Protein AF-A0A955FQ27-F1 (afdb_monomer_lite)

Radius of gyration: 17.93 Å; chains: 1; bounding box: 36×25×46 Å

Structure (mmCIF, N/CA/C/O backbone):
data_AF-A0A955FQ27-F1
#
_entry.id   AF-A0A955FQ27-F1
#
loop_
_atom_site.group_PDB
_atom_site.id
_atom_site.type_symbol
_atom_site.label_atom_id
_atom_site.label_alt_id
_atom_site.label_comp_id
_atom_site.label_asym_id
_atom_site.label_entity_id
_atom_site.label_seq_id
_atom_site.pdbx_PDB_ins_code
_atom_site.Cartn_x
_atom_site.Cartn_y
_atom_site.Cartn_z
_atom_site.occupancy
_atom_site.B_iso_or_equiv
_atom_site.auth_seq_id
_atom_site.auth_comp_id
_atom_site.auth_asym_id
_atom_site.auth_atom_id
_atom_site.pdbx_PDB_model_num
ATOM 1 N N . LEU A 1 1 ? 17.795 10.467 4.605 1.00 67.69 1 LEU A N 1
ATOM 2 C CA . LEU A 1 1 ? 18.133 9.054 4.314 1.00 67.69 1 LEU A CA 1
ATOM 3 C C . LEU A 1 1 ? 16.962 8.425 3.567 1.00 67.69 1 LEU A C 1
ATOM 5 O O . LEU A 1 1 ? 15.853 8.922 3.755 1.00 67.69 1 LEU A O 1
ATOM 9 N N . PRO A 1 2 ? 17.193 7.398 2.728 1.00 88.25 2 PRO A N 1
ATOM 10 C CA . PRO A 1 2 ? 16.129 6.516 2.234 1.00 88.25 2 PRO A CA 1
ATOM 11 C C . PRO A 1 2 ? 15.326 5.908 3.404 1.00 88.25 2 PRO A C 1
ATOM 13 O O . PRO A 1 2 ? 15.835 5.874 4.526 1.00 88.25 2 PRO A O 1
ATOM 16 N N . GLY A 1 3 ? 14.069 5.517 3.171 1.00 95.88 3 GLY A N 1
ATOM 17 C CA . GLY A 1 3 ? 13.159 5.069 4.241 1.00 95.88 3 GLY A CA 1
ATOM 18 C C . GLY A 1 3 ? 11.751 4.649 3.799 1.00 95.88 3 GLY A C 1
ATOM 19 O O . GLY A 1 3 ? 10.842 4.582 4.624 1.00 95.88 3 GLY A O 1
ATOM 20 N N . THR A 1 4 ? 11.529 4.425 2.501 1.00 97.44 4 THR A N 1
ATOM 21 C CA . THR A 1 4 ? 10.245 3.903 1.995 1.00 97.44 4 THR A CA 1
ATOM 22 C C . THR A 1 4 ? 10.431 2.444 1.609 1.00 97.44 4 THR A C 1
ATOM 24 O O . THR A 1 4 ? 11.505 2.081 1.138 1.00 97.44 4 THR A O 1
ATOM 27 N N . ILE A 1 5 ? 9.381 1.621 1.714 1.00 97.12 5 ILE A N 1
ATOM 28 C CA . ILE A 1 5 ? 9.462 0.183 1.389 1.00 97.12 5 ILE A CA 1
ATOM 29 C C . ILE A 1 5 ? 10.076 -0.039 -0.005 1.00 97.12 5 ILE A C 1
ATOM 31 O O . ILE A 1 5 ? 11.0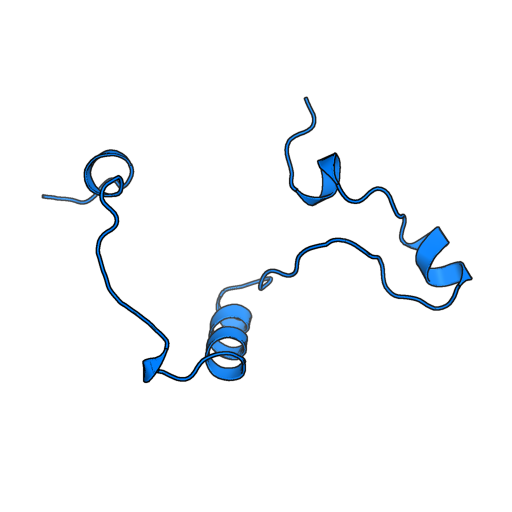05 -0.822 -0.165 1.00 97.12 5 ILE A O 1
ATOM 35 N N . ARG A 1 6 ? 9.610 0.680 -1.033 1.00 97.00 6 ARG A N 1
ATOM 36 C CA . ARG A 1 6 ? 10.160 0.529 -2.391 1.00 97.00 6 ARG A CA 1
ATOM 37 C C . ARG A 1 6 ? 11.567 1.107 -2.528 1.00 97.00 6 ARG A C 1
ATOM 39 O O . ARG A 1 6 ? 12.385 0.499 -3.202 1.00 97.00 6 ARG A O 1
ATOM 46 N N . GLY A 1 7 ? 11.851 2.243 -1.891 1.00 95.50 7 GLY A N 1
ATOM 47 C CA . GLY A 1 7 ? 13.176 2.864 -1.944 1.00 95.50 7 GLY A CA 1
ATOM 48 C C . GLY A 1 7 ? 14.271 2.005 -1.314 1.00 95.50 7 GLY A C 1
ATOM 49 O O . GLY A 1 7 ? 15.392 2.021 -1.806 1.00 95.50 7 GLY A O 1
ATOM 50 N N . ASP A 1 8 ? 13.931 1.238 -0.277 1.00 96.56 8 ASP A N 1
ATOM 51 C CA . ASP A 1 8 ? 14.901 0.425 0.459 1.00 96.56 8 ASP A CA 1
ATOM 52 C C . ASP A 1 8 ? 14.990 -1.015 -0.081 1.00 96.56 8 ASP A C 1
ATOM 54 O O . ASP A 1 8 ? 16.032 -1.657 0.050 1.00 96.56 8 ASP A O 1
ATOM 58 N N . TYR A 1 9 ? 13.924 -1.530 -0.713 1.00 96.06 9 TYR A N 1
ATOM 59 C CA . TYR A 1 9 ? 13.834 -2.947 -1.097 1.00 96.06 9 TYR A CA 1
ATOM 60 C C . TYR A 1 9 ? 13.568 -3.216 -2.593 1.00 96.06 9 TYR A C 1
ATOM 62 O O . TYR A 1 9 ? 13.717 -4.358 -3.024 1.00 96.06 9 TYR A O 1
ATOM 70 N N . ALA A 1 10 ? 13.226 -2.222 -3.424 1.00 95.75 10 ALA A N 1
ATOM 71 C CA . ALA A 1 10 ? 12.879 -2.426 -4.838 1.00 95.75 10 ALA A CA 1
ATOM 72 C C . ALA A 1 10 ? 13.661 -1.501 -5.791 1.00 95.75 10 ALA A C 1
ATOM 74 O O . ALA A 1 10 ? 13.247 -0.385 -6.095 1.00 95.75 10 ALA A O 1
ATOM 75 N N . HIS A 1 11 ? 14.767 -2.013 -6.337 1.00 94.94 11 HIS A N 1
ATOM 76 C CA . HIS A 1 11 ? 15.706 -1.242 -7.169 1.00 94.94 11 HIS A CA 1
ATOM 77 C C . HIS A 1 11 ? 15.573 -1.500 -8.685 1.00 94.94 11 HIS A C 1
ATOM 79 O O . HIS A 1 11 ? 16.430 -1.083 -9.464 1.00 94.94 11 HIS A O 1
ATOM 85 N N . VAL A 1 12 ? 14.523 -2.206 -9.120 1.00 94.00 12 VAL A N 1
ATOM 86 C CA . VAL A 1 12 ? 14.282 -2.506 -10.541 1.00 94.00 12 VAL A CA 1
ATOM 87 C C . VAL A 1 12 ? 13.607 -1.317 -11.222 1.00 94.00 12 VAL A C 1
ATOM 89 O O . VAL A 1 12 ? 12.577 -0.823 -10.769 1.00 94.00 12 VAL A O 1
ATOM 92 N N . THR A 1 13 ? 14.165 -0.881 -12.347 1.00 93.69 13 THR A N 1
ATOM 93 C CA . THR A 1 13 ? 13.590 0.198 -13.163 1.00 93.69 13 THR A CA 1
ATOM 94 C C . THR A 1 13 ? 12.520 -0.317 -14.131 1.00 93.69 13 THR A C 1
ATOM 96 O O . THR A 1 13 ? 12.531 -1.482 -14.535 1.00 93.69 13 THR A O 1
ATOM 99 N N . TYR A 1 14 ? 11.637 0.576 -14.592 1.00 94.50 14 TYR A N 1
ATOM 100 C CA . TYR A 1 14 ? 10.659 0.259 -15.643 1.00 94.50 14 TYR A CA 1
ATOM 101 C C . TYR A 1 14 ? 11.317 -0.291 -16.916 1.00 94.50 14 TYR A C 1
ATOM 103 O O . TYR A 1 14 ? 10.825 -1.263 -17.480 1.00 94.50 14 TYR A O 1
ATOM 111 N N . GLY A 1 15 ? 12.452 0.279 -17.340 1.00 96.56 15 GLY A N 1
ATOM 112 C CA . GLY A 1 15 ? 13.159 -0.156 -18.549 1.00 96.56 15 GLY A CA 1
ATOM 113 C C . GLY A 1 15 ? 13.707 -1.582 -18.455 1.00 96.56 15 GLY A C 1
ATOM 114 O O . GLY A 1 15 ? 13.562 -2.353 -19.400 1.00 96.56 15 GLY A O 1
ATOM 115 N N . GLN A 1 16 ? 14.283 -1.960 -17.307 1.00 95.56 16 GLN A N 1
ATOM 116 C CA . GLN A 1 16 ? 14.781 -3.323 -17.076 1.00 95.56 16 GLN A CA 1
ATOM 117 C C . GLN A 1 16 ? 13.656 -4.362 -17.063 1.00 95.56 16 GLN A C 1
ATOM 119 O O . GLN A 1 16 ? 13.835 -5.460 -17.575 1.00 95.56 16 GLN A O 1
ATOM 124 N N . ALA A 1 17 ? 12.504 -4.034 -16.474 1.00 96.00 17 ALA A N 1
ATOM 125 C CA . ALA A 1 17 ? 11.364 -4.945 -16.453 1.00 96.00 17 ALA A CA 1
ATOM 126 C C . ALA A 1 17 ? 10.728 -5.076 -17.850 1.00 96.00 17 ALA A C 1
ATOM 128 O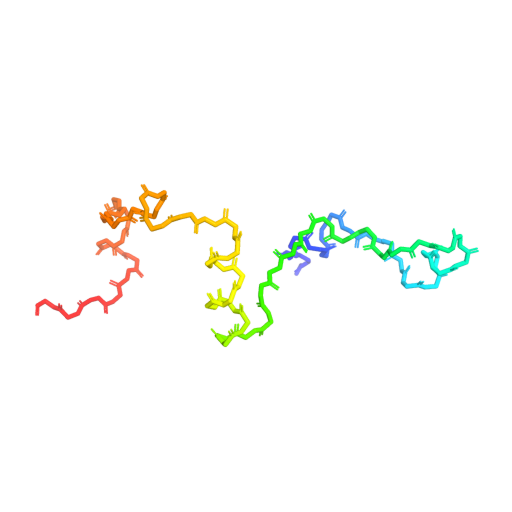 O . ALA A 1 17 ? 10.458 -6.185 -18.317 1.00 96.00 17 ALA A O 1
ATOM 129 N N . ALA A 1 18 ? 10.572 -3.952 -18.556 1.00 96.44 18 ALA A N 1
ATOM 130 C CA . ALA A 1 18 ? 10.006 -3.916 -19.899 1.00 96.44 18 ALA A CA 1
ATOM 131 C C . ALA A 1 18 ? 10.869 -4.663 -20.929 1.00 96.44 18 ALA A C 1
ATOM 133 O O . ALA A 1 18 ? 10.315 -5.350 -21.785 1.00 96.44 18 ALA A O 1
ATOM 134 N N . SER A 1 19 ? 12.204 -4.595 -20.833 1.00 97.00 19 SER A N 1
ATOM 135 C CA . SER A 1 19 ? 13.106 -5.284 -21.773 1.00 97.00 19 SER A CA 1
ATOM 136 C C . SER A 1 19 ? 12.979 -6.810 -21.741 1.00 97.00 19 SER A C 1
ATOM 138 O O . SER A 1 19 ? 13.293 -7.468 -22.730 1.00 97.00 19 SER A O 1
ATOM 140 N N . ILE A 1 20 ? 12.479 -7.367 -20.634 1.00 96.56 20 ILE A N 1
ATOM 141 C CA . ILE A 1 20 ? 12.191 -8.799 -20.473 1.00 96.56 20 ILE A CA 1
ATOM 142 C C . ILE A 1 20 ? 10.685 -9.111 -20.493 1.00 96.56 20 ILE A C 1
ATOM 144 O O . ILE A 1 20 ? 10.288 -10.227 -20.156 1.00 96.56 20 ILE A O 1
ATOM 148 N N . GLY A 1 21 ? 9.841 -8.136 -20.851 1.00 95.88 21 GLY A N 1
ATOM 149 C CA . GLY A 1 21 ? 8.389 -8.302 -20.961 1.00 95.88 21 GLY A CA 1
ATOM 150 C C . GLY A 1 21 ? 7.676 -8.557 -19.630 1.00 95.88 21 GLY A C 1
ATOM 151 O O . GLY A 1 21 ? 6.677 -9.273 -19.601 1.00 95.88 21 GLY A O 1
ATOM 152 N N . ARG A 1 22 ? 8.188 -8.021 -18.516 1.00 95.00 22 ARG A N 1
ATOM 153 C CA . 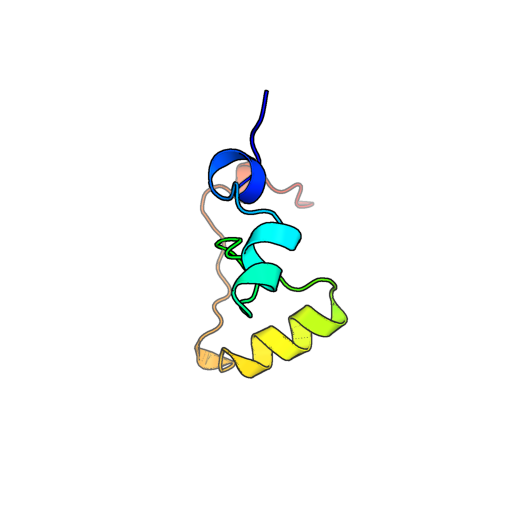ARG A 1 22 ? 7.602 -8.194 -17.177 1.00 95.00 22 ARG A CA 1
ATOM 154 C C . ARG A 1 22 ? 7.188 -6.862 -16.556 1.00 95.00 22 ARG A C 1
ATOM 156 O O . ARG A 1 22 ? 7.721 -5.807 -16.890 1.00 95.00 22 ARG A O 1
ATOM 163 N N . GLY A 1 23 ? 6.248 -6.926 -15.614 1.00 93.50 23 GLY A N 1
ATOM 164 C CA . GLY A 1 23 ? 5.925 -5.801 -14.736 1.00 93.50 23 GLY A CA 1
ATOM 165 C C . GLY A 1 23 ? 7.065 -5.499 -13.758 1.00 93.50 23 GLY A C 1
ATOM 166 O O . GLY A 1 23 ? 7.892 -6.364 -13.460 1.00 93.50 23 GLY A O 1
ATOM 167 N N . VAL A 1 24 ? 7.113 -4.266 -13.249 1.00 96.12 24 VAL A N 1
ATOM 168 C CA . VAL A 1 24 ? 8.122 -3.872 -12.257 1.00 96.12 24 VAL A CA 1
ATOM 169 C C . VAL A 1 24 ? 7.874 -4.610 -10.946 1.00 96.12 24 VAL A C 1
ATOM 171 O O . VAL A 1 24 ? 6.824 -4.459 -10.326 1.00 96.12 24 VAL A O 1
ATOM 174 N N . ALA A 1 25 ? 8.869 -5.372 -10.497 1.00 94.50 25 ALA A N 1
ATOM 175 C CA . ALA A 1 25 ? 8.844 -6.033 -9.199 1.00 94.50 25 ALA A CA 1
ATOM 176 C C . ALA A 1 25 ? 9.073 -5.005 -8.074 1.00 94.50 25 ALA A C 1
ATOM 178 O O . ALA A 1 25 ? 10.209 -4.743 -7.683 1.00 94.50 25 ALA A O 1
ATOM 179 N N . ASN A 1 26 ? 7.990 -4.401 -7.574 1.00 95.88 26 ASN A N 1
ATOM 180 C CA . ASN A 1 26 ? 8.013 -3.332 -6.565 1.00 95.88 26 ASN A CA 1
ATOM 181 C C . ASN A 1 26 ? 7.452 -3.745 -5.186 1.00 95.88 26 ASN A C 1
ATOM 183 O O . ASN A 1 26 ? 7.119 -2.877 -4.377 1.00 95.88 26 ASN A O 1
ATOM 187 N N . ILE A 1 27 ? 7.401 -5.057 -4.924 1.00 95.75 27 ILE A N 1
ATOM 188 C CA . ILE A 1 27 ? 7.120 -5.734 -3.640 1.00 95.75 27 ILE A CA 1
ATOM 189 C C . ILE A 1 27 ? 5.688 -5.602 -3.117 1.00 95.75 27 ILE A C 1
ATOM 191 O O . ILE A 1 27 ? 5.129 -6.591 -2.656 1.00 95.75 27 ILE A O 1
ATOM 195 N N . ILE A 1 28 ? 5.104 -4.410 -3.156 1.00 96.88 28 ILE A N 1
ATOM 196 C CA . ILE A 1 28 ? 3.843 -4.109 -2.481 1.00 96.88 28 ILE A CA 1
ATOM 197 C C . ILE A 1 28 ? 2.870 -3.389 -3.410 1.00 96.88 28 ILE A C 1
ATOM 199 O O . ILE A 1 28 ? 3.267 -2.500 -4.171 1.00 96.88 28 ILE A O 1
ATOM 203 N N . HIS A 1 29 ? 1.593 -3.750 -3.299 1.00 97.12 29 HIS A N 1
ATOM 204 C CA . HIS A 1 29 ? 0.453 -3.017 -3.848 1.00 97.12 29 HIS A CA 1
ATOM 205 C C . HIS A 1 29 ? -0.254 -2.246 -2.731 1.00 97.12 29 HIS A C 1
ATOM 207 O O . HIS A 1 29 ? -0.290 -2.701 -1.590 1.00 97.12 29 HIS A O 1
ATOM 213 N N . ALA A 1 30 ? -0.808 -1.089 -3.071 1.00 97.56 30 ALA A N 1
ATOM 214 C CA . ALA A 1 30 ? -1.703 -0.323 -2.218 1.00 97.56 30 ALA A CA 1
ATOM 215 C C . ALA A 1 30 ? -2.698 0.401 -3.125 1.00 97.56 30 ALA A C 1
ATOM 217 O O . ALA A 1 30 ? -2.292 0.893 -4.182 1.00 97.56 30 ALA A O 1
ATOM 218 N N . SER A 1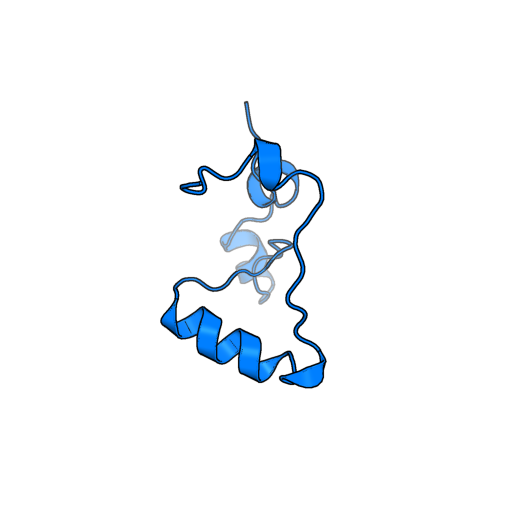 31 ? -3.960 0.478 -2.707 1.00 98.12 31 SER A N 1
ATOM 219 C CA . SER A 1 31 ? -5.000 1.204 -3.438 1.00 98.12 31 SER A CA 1
ATOM 220 C C . SER A 1 31 ? -4.574 2.658 -3.659 1.00 98.12 31 SER A C 1
ATOM 222 O O . SER A 1 31 ? -4.051 3.303 -2.743 1.00 98.12 31 SER A O 1
ATOM 224 N N . ALA A 1 32 ? -4.773 3.177 -4.869 1.00 97.00 32 ALA A N 1
ATOM 225 C CA . ALA A 1 32 ? -4.330 4.516 -5.241 1.00 97.00 32 ALA A CA 1
ATOM 226 C C . ALA A 1 32 ? -5.231 5.614 -4.659 1.00 97.00 32 ALA A C 1
ATOM 228 O O . ALA A 1 32 ? -4.759 6.723 -4.398 1.00 97.00 32 ALA A O 1
ATOM 229 N N . ASP A 1 33 ? -6.513 5.308 -4.439 1.00 98.25 33 ASP A N 1
ATOM 230 C CA . ASP A 1 33 ? -7.495 6.224 -3.861 1.00 98.25 33 ASP A CA 1
ATOM 231 C C . ASP A 1 33 ? -8.587 5.504 -3.044 1.00 98.25 33 ASP A C 1
ATOM 233 O O . ASP A 1 33 ? -8.625 4.277 -2.936 1.00 98.25 33 ASP A O 1
ATOM 237 N N . SER A 1 34 ? -9.479 6.285 -2.424 1.00 98.12 34 SER A N 1
ATOM 238 C CA . SER A 1 34 ? -10.546 5.766 -1.560 1.00 98.12 34 SER A CA 1
ATOM 239 C C . SER A 1 34 ? -11.633 5.001 -2.314 1.00 98.12 34 SER A C 1
ATOM 241 O O . SER A 1 34 ? -12.236 4.092 -1.743 1.00 98.12 34 SER A O 1
ATOM 243 N N . GLN A 1 35 ? -11.897 5.347 -3.576 1.00 98.25 35 GLN A N 1
ATOM 244 C CA . GLN A 1 35 ? -12.891 4.654 -4.388 1.00 98.25 35 GLN A CA 1
ATOM 245 C C . GLN A 1 35 ? -12.360 3.286 -4.831 1.00 98.25 35 GLN A C 1
ATOM 247 O O . GLN A 1 35 ? -13.107 2.307 -4.830 1.00 98.25 35 GLN A O 1
ATOM 252 N N . GLU A 1 36 ? -11.083 3.208 -5.199 1.00 98.19 36 GLU A N 1
ATOM 253 C CA . GLU A 1 36 ? -10.400 1.954 -5.500 1.00 98.19 36 GLU A CA 1
ATOM 254 C C . GLU A 1 36 ? -10.292 1.077 -4.250 1.00 98.19 36 GLU A C 1
ATOM 256 O O . GLU A 1 36 ? -10.663 -0.092 -4.309 1.00 98.19 36 GLU A O 1
ATOM 261 N N . ALA A 1 37 ? -9.922 1.648 -3.099 1.00 98.44 37 ALA A N 1
ATOM 262 C CA . ALA A 1 37 ? -9.826 0.910 -1.839 1.00 98.44 37 ALA A CA 1
ATOM 263 C C . ALA A 1 37 ? -11.136 0.198 -1.471 1.00 98.44 37 ALA A C 1
ATOM 265 O O . ALA A 1 37 ? -11.118 -0.977 -1.116 1.00 98.44 37 ALA A O 1
ATOM 266 N N . GLN A 1 38 ? -12.285 0.870 -1.607 1.00 98.00 38 GLN A N 1
ATOM 267 C CA . GLN A 1 38 ? -13.593 0.252 -1.350 1.00 98.00 38 GLN A CA 1
ATOM 268 C C . GLN A 1 38 ? -13.851 -0.964 -2.250 1.00 98.00 38 GLN A C 1
ATOM 270 O O . GLN A 1 38 ? -14.366 -1.979 -1.783 1.00 98.00 38 GLN A O 1
ATOM 275 N N . LYS A 1 39 ? -13.478 -0.879 -3.533 1.00 98.19 39 LYS A N 1
ATOM 276 C CA . LYS A 1 39 ? -13.650 -1.977 -4.494 1.00 98.19 39 LYS A CA 1
ATOM 277 C C . LYS A 1 39 ? -12.689 -3.127 -4.210 1.00 98.19 39 LYS A C 1
ATOM 279 O O . LYS A 1 39 ? -13.100 -4.280 -4.268 1.00 98.19 39 LYS A O 1
ATOM 284 N N . GLU A 1 40 ? -11.430 -2.823 -3.910 1.00 98.44 40 GLU A N 1
ATOM 285 C CA . GLU A 1 40 ? -10.406 -3.830 -3.633 1.00 98.44 40 GLU A CA 1
ATOM 286 C C . GLU A 1 40 ? -10.674 -4.570 -2.322 1.00 98.44 40 GLU A C 1
ATOM 288 O O . GLU A 1 40 ? -10.611 -5.796 -2.308 1.00 98.44 40 GLU A O 1
ATOM 293 N N . ILE A 1 41 ? -11.039 -3.869 -1.241 1.00 98.31 41 ILE A N 1
ATOM 294 C CA . ILE A 1 41 ? -11.377 -4.507 0.042 1.00 98.31 41 ILE A CA 1
ATOM 295 C C . ILE A 1 41 ? -12.502 -5.528 -0.157 1.00 98.31 41 ILE A C 1
ATOM 297 O O . ILE A 1 41 ? -12.335 -6.684 0.221 1.0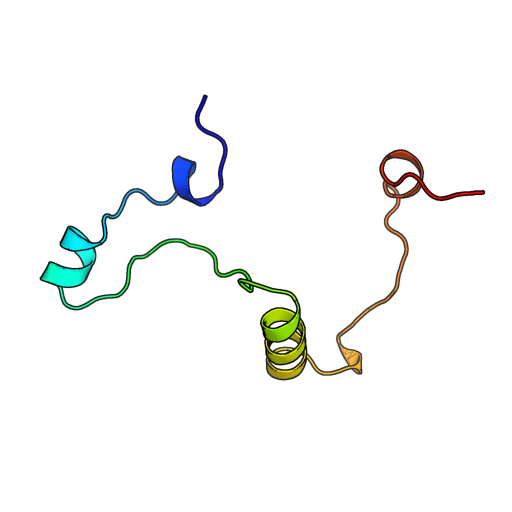0 98.31 41 ILE A O 1
ATOM 301 N N . ALA A 1 42 ? -13.589 -5.135 -0.830 1.00 97.88 42 ALA A N 1
ATOM 302 C CA . ALA A 1 42 ? -14.714 -6.024 -1.124 1.00 97.88 42 ALA A CA 1
ATOM 303 C C . ALA A 1 42 ? -14.365 -7.162 -2.105 1.00 97.88 42 ALA A C 1
ATOM 305 O O . ALA A 1 42 ? -15.071 -8.166 -2.166 1.00 97.88 42 ALA A O 1
ATOM 306 N N . HIS A 1 43 ? -13.303 -7.009 -2.904 1.00 98.12 43 HIS A N 1
ATOM 307 C CA .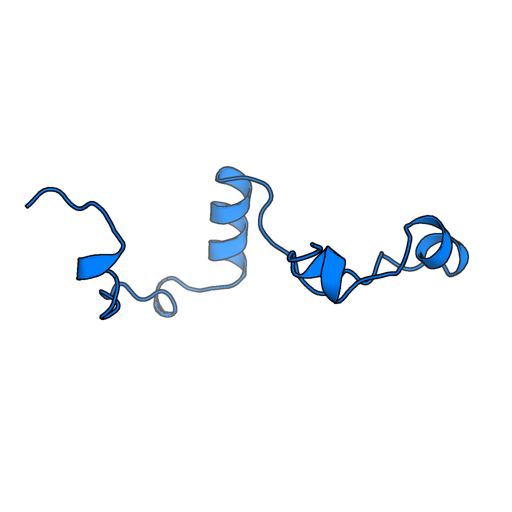 HIS A 1 43 ? -12.829 -8.053 -3.812 1.00 98.12 43 HIS A CA 1
ATOM 308 C C . HIS A 1 43 ? -12.017 -9.132 -3.086 1.00 98.12 43 HIS A C 1
ATOM 310 O O . HIS A 1 43 ? -12.129 -10.308 -3.425 1.00 98.12 43 HIS A O 1
ATOM 316 N N . TRP A 1 44 ? -11.195 -8.735 -2.110 1.00 98.44 44 TRP A N 1
ATOM 317 C CA . TRP A 1 44 ? -10.270 -9.632 -1.413 1.00 98.44 44 TRP A CA 1
ATOM 318 C C . TRP A 1 44 ? -10.841 -10.249 -0.138 1.00 98.44 44 TRP A C 1
ATOM 320 O O . TRP A 1 44 ? -10.431 -11.351 0.218 1.00 98.44 44 TRP A O 1
ATOM 330 N N . PHE A 1 45 ? -11.756 -9.556 0.542 1.00 98.31 45 PHE A N 1
ATOM 331 C CA . PHE A 1 45 ? -12.275 -9.960 1.844 1.00 98.31 45 PHE A CA 1
ATOM 332 C C . PHE A 1 45 ? -13.801 -9.969 1.848 1.00 98.31 45 PHE A C 1
ATOM 334 O O . PHE A 1 45 ? -14.457 -9.065 1.332 1.00 98.31 45 PHE A O 1
ATOM 341 N N . SER A 1 46 ? -14.369 -10.986 2.484 1.00 97.94 46 SER A N 1
ATOM 342 C CA . SER A 1 46 ? -15.763 -10.977 2.909 1.00 97.94 46 SER A CA 1
ATOM 343 C C . SER A 1 46 ? -15.950 -10.083 4.137 1.00 97.94 46 SER A C 1
ATOM 345 O O . SER A 1 46 ? -15.034 -9.892 4.935 1.00 97.94 46 SER A O 1
ATOM 347 N N . GLU A 1 47 ? -17.175 -9.599 4.351 1.00 96.88 47 GLU A N 1
ATOM 348 C CA . GLU A 1 47 ? -17.516 -8.783 5.528 1.00 96.88 47 GLU A CA 1
ATOM 349 C C . GLU A 1 47 ? -17.191 -9.491 6.857 1.00 96.88 47 GLU A C 1
ATOM 351 O O . GLU A 1 47 ? -16.863 -8.847 7.847 1.00 96.88 47 GLU A O 1
ATOM 356 N N . THR A 1 48 ? -17.237 -10.828 6.888 1.00 97.81 48 THR A N 1
ATOM 357 C CA . THR A 1 48 ? -16.920 -11.628 8.083 1.00 97.81 48 THR A CA 1
ATOM 358 C C . THR A 1 48 ? -15.426 -11.744 8.386 1.00 97.81 48 THR A C 1
ATOM 360 O O . THR A 1 48 ? -15.062 -12.199 9.467 1.00 97.81 48 THR A O 1
ATOM 363 N N . GLU A 1 49 ? -14.559 -11.363 7.448 1.00 98.00 49 GLU A N 1
ATOM 364 C CA . GLU A 1 49 ? -13.101 -11.343 7.627 1.00 98.00 49 GLU A CA 1
ATOM 365 C C . GLU A 1 49 ? -12.589 -9.967 8.074 1.00 98.00 49 GLU A C 1
ATOM 367 O O . GLU A 1 49 ? -11.406 -9.822 8.390 1.00 98.00 49 GLU A O 1
ATOM 372 N N . LEU A 1 50 ? -13.468 -8.962 8.121 1.00 97.19 50 LEU A N 1
ATOM 373 C CA . LEU A 1 50 ? -13.153 -7.621 8.590 1.00 97.19 50 LEU A CA 1
ATOM 374 C C . LEU A 1 50 ? -13.474 -7.499 10.081 1.00 97.19 50 LEU A C 1
ATOM 376 O O . LEU A 1 50 ? -14.570 -7.821 10.537 1.00 97.19 50 LEU A O 1
ATOM 380 N N . TYR A 1 51 ? -12.502 -7.011 10.850 1.00 95.88 51 TYR A N 1
ATOM 381 C CA . TYR A 1 51 ? -12.601 -6.911 12.303 1.00 95.88 51 TYR A CA 1
ATOM 382 C C . TYR A 1 51 ? -12.499 -5.458 12.748 1.00 95.88 51 TYR A C 1
ATOM 384 O O . TYR A 1 51 ? -11.565 -4.753 12.366 1.00 95.88 51 TYR A O 1
ATOM 392 N N . ASP A 1 52 ? -13.419 -5.048 13.617 1.00 94.25 52 ASP A N 1
ATOM 393 C CA . ASP A 1 52 ? -13.343 -3.781 14.336 1.00 94.25 52 ASP A CA 1
ATOM 394 C C . ASP A 1 52 ? -12.878 -4.036 15.773 1.00 94.25 52 ASP A C 1
ATOM 396 O O . ASP A 1 52 ? -13.517 -4.754 16.548 1.00 94.25 52 ASP A O 1
ATOM 400 N N . TYR A 1 53 ? -11.718 -3.488 16.118 1.00 93.38 53 TYR A N 1
ATOM 401 C CA . TYR A 1 53 ? -11.145 -3.549 17.454 1.00 93.38 53 TYR A CA 1
ATOM 402 C C . TYR A 1 53 ? -10.202 -2.363 17.660 1.00 93.38 53 TYR A C 1
ATOM 404 O O . TYR A 1 53 ? -9.679 -1.790 16.711 1.00 93.38 53 TYR A O 1
ATOM 412 N N . SER A 1 54 ? -9.949 -2.002 18.919 1.00 92.00 54 SER A N 1
ATOM 413 C CA . SER A 1 54 ? -8.970 -0.958 19.242 1.00 92.00 54 SER A CA 1
ATOM 414 C C . SER A 1 54 ? -7.600 -1.562 19.533 1.00 92.00 54 SER A C 1
ATOM 416 O O . SER A 1 54 ? -7.448 -2.339 20.482 1.00 92.00 54 SER A O 1
ATOM 418 N N . ALA A 1 55 ? -6.578 -1.173 18.772 1.00 91.12 55 ALA A N 1
ATOM 419 C CA . ALA A 1 55 ? -5.204 -1.527 19.096 1.00 91.12 55 ALA A CA 1
ATOM 420 C C . ALA A 1 55 ? -4.712 -0.779 20.351 1.00 91.12 55 ALA A C 1
ATOM 422 O O . ALA A 1 55 ? -5.039 0.383 20.597 1.00 91.12 55 ALA A O 1
ATOM 423 N N . THR A 1 56 ? -3.868 -1.433 21.155 1.00 92.69 56 THR A N 1
ATOM 424 C CA . THR A 1 56 ? -3.394 -0.921 22.460 1.00 92.69 56 THR A CA 1
ATOM 425 C C . THR A 1 56 ? -2.721 0.453 22.385 1.00 92.69 56 THR A C 1
ATOM 427 O O . THR A 1 56 ? -2.820 1.251 23.319 1.00 92.69 56 THR A O 1
ATOM 430 N N . HIS A 1 57 ? -2.051 0.748 21.272 1.00 91.75 57 HIS A N 1
ATOM 431 C CA . HIS A 1 57 ? -1.329 1.997 21.050 1.00 91.75 57 HIS A CA 1
ATOM 432 C C . HIS A 1 57 ? -2.216 3.134 20.524 1.00 91.75 57 HIS A C 1
ATOM 434 O O . HIS A 1 57 ? -1.800 4.293 20.581 1.00 91.75 57 HIS A O 1
ATOM 440 N N . GLU A 1 58 ? -3.435 2.859 20.048 1.00 91.44 58 GLU A N 1
ATOM 441 C CA . GLU A 1 58 ? -4.327 3.892 19.498 1.00 91.44 58 GLU A CA 1
ATOM 442 C C . GLU A 1 58 ? -4.630 4.984 20.522 1.00 91.44 58 GLU A C 1
ATOM 444 O O . GLU A 1 58 ? -4.640 6.161 20.174 1.00 91.44 58 GLU A O 1
ATOM 449 N N . LYS A 1 59 ? -4.769 4.614 21.804 1.00 86.50 59 LYS A N 1
ATOM 450 C CA . LYS A 1 59 ? -4.981 5.552 22.920 1.00 86.50 59 LYS A CA 1
ATOM 451 C C . LYS A 1 59 ? -3.908 6.644 23.007 1.00 86.50 59 LYS A C 1
ATOM 453 O O . LYS A 1 59 ? -4.192 7.737 23.489 1.00 86.50 59 LYS A O 1
ATOM 458 N N . PHE A 1 60 ? -2.682 6.332 22.594 1.00 90.38 60 PHE A N 1
ATOM 459 C CA . PHE A 1 60 ? -1.529 7.225 22.708 1.00 90.38 60 PHE A CA 1
ATOM 460 C C . PHE A 1 60 ? -1.129 7.866 21.375 1.00 90.38 60 PHE A C 1
ATOM 462 O O . PHE A 1 60 ? -0.369 8.829 21.379 1.00 90.38 60 PHE A O 1
ATOM 469 N N . THR A 1 61 ? -1.613 7.338 20.248 1.00 92.44 61 THR A N 1
ATOM 470 C CA . THR A 1 61 ? -1.169 7.732 18.899 1.00 92.44 61 THR A CA 1
ATOM 471 C C . THR A 1 61 ? -2.255 8.409 18.071 1.00 92.44 61 THR A C 1
ATOM 473 O O . THR A 1 61 ? -1.928 9.181 17.174 1.00 92.44 61 THR A O 1
ATOM 476 N N . GLN A 1 62 ? -3.535 8.171 18.374 1.00 88.75 62 GLN A N 1
ATOM 477 C CA . GLN A 1 62 ? -4.656 8.747 17.637 1.00 88.75 62 GLN A CA 1
ATOM 478 C C . GLN A 1 62 ? -5.286 9.901 18.433 1.00 88.75 62 GLN A C 1
ATOM 480 O O . GLN A 1 62 ? -5.709 9.693 19.575 1.00 88.75 62 GLN A O 1
ATOM 485 N N . PRO A 1 63 ? -5.403 11.115 17.864 1.00 78.31 63 PRO A N 1
ATOM 486 C CA . PRO A 1 63 ? -6.037 12.250 18.527 1.00 78.31 63 PRO A CA 1
ATOM 487 C C . PRO A 1 63 ? -7.563 12.083 18.520 1.00 78.31 63 PRO A C 1
ATOM 489 O O . PRO A 1 63 ? -8.278 12.697 17.731 1.00 78.31 63 PRO A O 1
ATOM 492 N N . ARG A 1 64 ? -8.087 11.223 19.397 1.00 72.81 64 ARG A N 1
ATOM 493 C CA . ARG A 1 64 ? -9.533 11.087 19.608 1.00 72.81 64 ARG A CA 1
ATOM 494 C C . ARG A 1 64 ? -10.009 12.181 20.563 1.00 72.81 64 ARG A C 1
ATOM 496 O O . ARG A 1 64 ? -9.394 12.405 21.608 1.00 72.81 64 ARG A O 1
ATOM 503 N N . LYS A 1 65 ? -11.110 12.863 20.223 1.00 64.69 65 LYS A N 1
ATOM 504 C CA . LYS A 1 65 ? -11.835 13.663 21.221 1.00 64.69 65 LYS A CA 1
ATOM 505 C C . LYS A 1 65 ? -12.325 12.706 22.310 1.00 64.69 65 LYS A C 1
ATOM 507 O O . LYS A 1 65 ? -12.829 11.633 21.985 1.00 64.69 65 LYS A O 1
ATOM 512 N N . LYS A 1 66 ? -12.091 13.087 23.567 1.00 58.28 66 LYS A N 1
ATOM 513 C CA . LYS A 1 66 ? -12.682 12.409 24.723 1.00 58.28 66 LYS A CA 1
ATOM 514 C C . LYS A 1 66 ? -14.201 12.466 24.657 1.00 58.28 66 LYS A C 1
ATOM 516 O O . LYS A 1 66 ? -14.707 13.504 24.173 1.00 58.28 66 LYS A O 1
#

Foldseek 3Di:
DDDDQQRVPFDDDPVNQVVVPHDGPRPDDDQPDDVSVVVVCVVPDDPVRDDDDDDPCCVPVPPDDD

Sequence (66 aa):
LPGTIRGDYAHVTYGQAASIGRGVANIIHASADSQEAQKEIAHWFSETELYDYSATHEKFTQPRKK

Secondary structure (DSSP, 8-state):
---SHHHHH----HHHHHHTT-----S----SSHHHHHHHHHHH--GGG------TTHHHHS----

pLDDT: mean 93.56, std 7.91, range [58.28, 98.44]